Protein AF-A0A7C5MSM7-F1 (afdb_monomer)

Foldseek 3Di:
DDKDKDKAFWAWDWDQDPVGIDTDTDHIDMDIDDDDDPPDDDPVPPPD

Structure (mmCIF, N/CA/C/O backbone):
data_AF-A0A7C5MSM7-F1
#
_entry.id   AF-A0A7C5MSM7-F1
#
loop_
_atom_site.group_PDB
_atom_site.id
_atom_site.type_symbol
_atom_site.label_atom_id
_atom_site.label_alt_id
_atom_site.label_comp_id
_atom_site.label_asym_id
_atom_site.label_entity_id
_atom_site.label_seq_id
_atom_site.pdbx_PDB_ins_code
_atom_site.Cartn_x
_atom_site.Cartn_y
_atom_site.Cartn_z
_atom_site.occupancy
_atom_site.B_iso_or_equiv
_atom_site.auth_seq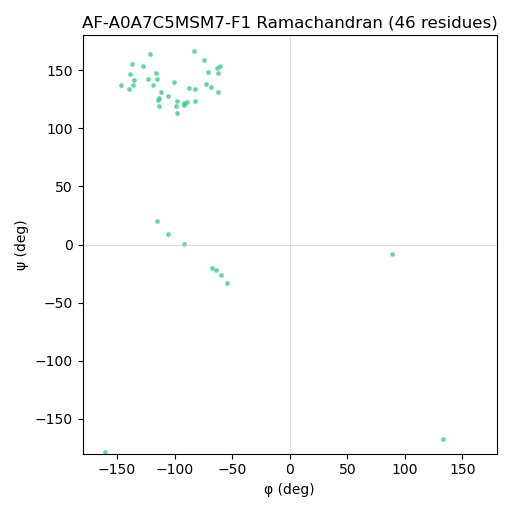_id
_atom_site.auth_comp_id
_atom_site.auth_asym_id
_atom_site.auth_atom_id
_atom_site.pdbx_PDB_model_num
ATOM 1 N N . LYS A 1 1 ? -21.321 -0.460 6.894 1.00 60.22 1 LYS A N 1
ATOM 2 C CA . LYS A 1 1 ? -20.007 -1.110 6.646 1.00 60.22 1 LYS A CA 1
ATOM 3 C C . LYS A 1 1 ? -19.600 -0.857 5.202 1.00 60.22 1 LYS A C 1
ATOM 5 O O . LYS A 1 1 ? -20.405 -1.130 4.324 1.00 60.22 1 LYS A O 1
ATOM 10 N N . GLY A 1 2 ? -18.414 -0.300 4.953 1.00 84.56 2 GLY A N 1
ATOM 11 C CA . GLY A 1 2 ? -17.999 0.090 3.604 1.00 84.56 2 GLY A CA 1
ATOM 12 C C . GLY A 1 2 ? -16.499 -0.071 3.396 1.00 84.56 2 GLY A C 1
ATOM 13 O O . GLY A 1 2 ? -15.706 0.288 4.266 1.00 84.56 2 GLY A O 1
ATOM 14 N N . VAL A 1 3 ? -16.129 -0.608 2.236 1.00 92.38 3 VAL A N 1
ATOM 15 C CA . VAL A 1 3 ? -14.741 -0.718 1.782 1.00 92.38 3 VAL A CA 1
ATOM 16 C C . VAL A 1 3 ? -14.585 0.171 0.560 1.00 92.38 3 VAL A C 1
ATOM 18 O O . VAL A 1 3 ? -15.317 0.027 -0.417 1.00 92.38 3 VAL A O 1
ATOM 21 N N . ARG A 1 4 ? -13.626 1.092 0.610 1.00 95.81 4 ARG A N 1
ATOM 22 C CA . ARG A 1 4 ? -13.235 1.918 -0.533 1.00 95.81 4 ARG A CA 1
ATOM 23 C C . ARG A 1 4 ? -11.906 1.413 -1.060 1.00 95.81 4 ARG A C 1
ATOM 25 O O . ARG A 1 4 ? -10.952 1.277 -0.301 1.00 95.81 4 ARG A O 1
ATOM 32 N N . THR A 1 5 ? -11.824 1.141 -2.354 1.00 96.38 5 THR A N 1
ATOM 33 C CA . THR A 1 5 ? -10.594 0.639 -2.978 1.00 96.38 5 THR A CA 1
ATOM 34 C C . THR A 1 5 ? -10.045 1.629 -3.985 1.00 96.38 5 TH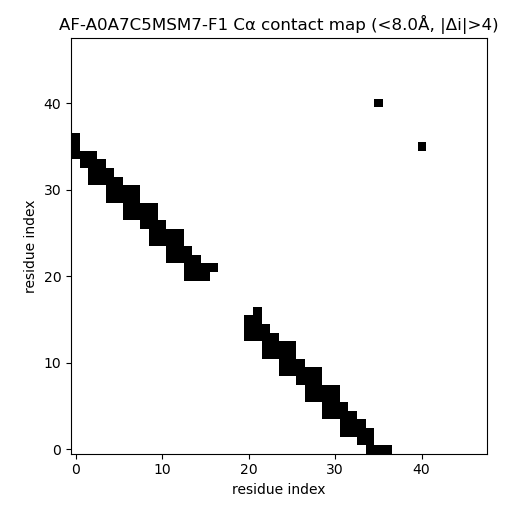R A C 1
ATOM 36 O O . THR A 1 5 ? -10.809 2.291 -4.681 1.00 96.38 5 THR A O 1
ATOM 39 N N . MET A 1 6 ? -8.725 1.667 -4.124 1.00 95.88 6 MET A N 1
ATOM 40 C CA . MET A 1 6 ? -8.047 2.408 -5.180 1.00 95.88 6 MET A CA 1
ATOM 41 C C . MET A 1 6 ? -6.882 1.597 -5.744 1.00 95.88 6 MET A C 1
ATOM 43 O O . MET A 1 6 ? -6.212 0.855 -5.024 1.00 95.88 6 MET A O 1
ATOM 47 N N . ILE A 1 7 ? -6.619 1.754 -7.038 1.00 96.38 7 ILE A N 1
ATOM 48 C CA . ILE A 1 7 ? -5.420 1.205 -7.672 1.00 96.38 7 ILE A CA 1
ATOM 49 C C . ILE A 1 7 ? -4.337 2.277 -7.611 1.00 96.38 7 ILE A C 1
ATOM 51 O O . ILE A 1 7 ? -4.516 3.381 -8.121 1.00 96.38 7 ILE A O 1
ATOM 55 N N . VAL A 1 8 ? -3.211 1.948 -6.985 1.00 96.75 8 VAL A N 1
ATOM 56 C CA . VAL A 1 8 ? -2.035 2.812 -6.933 1.00 96.75 8 VAL A CA 1
ATOM 57 C C . VAL A 1 8 ? -1.057 2.342 -7.994 1.00 96.75 8 VAL A C 1
ATOM 59 O O . VAL A 1 8 ? -0.582 1.202 -7.978 1.00 96.75 8 VAL A O 1
ATOM 62 N N . GLN A 1 9 ? -0.757 3.233 -8.934 1.00 96.44 9 GLN A N 1
ATOM 63 C CA . GLN A 1 9 ? 0.247 2.954 -9.946 1.00 96.44 9 GLN A CA 1
ATOM 64 C C . GLN A 1 9 ? 1.645 2.994 -9.329 1.00 96.44 9 GLN A C 1
ATOM 66 O O . GLN A 1 9 ? 1.969 3.879 -8.534 1.00 96.44 9 GLN A O 1
ATOM 71 N N . GLY A 1 10 ? 2.489 2.043 -9.720 1.00 95.19 10 GLY A N 1
ATOM 72 C CA . GLY A 1 10 ? 3.892 2.052 -9.344 1.00 95.19 10 GLY A CA 1
ATOM 73 C C . GLY A 1 10 ? 4.617 3.275 -9.903 1.00 95.19 10 GLY A C 1
ATOM 74 O O . GLY A 1 10 ? 4.248 3.821 -10.941 1.00 95.19 10 GLY A O 1
ATOM 75 N N . LYS A 1 11 ? 5.666 3.729 -9.221 1.00 95.44 11 LYS A N 1
ATOM 76 C CA . LYS A 1 11 ? 6.459 4.873 -9.686 1.00 95.44 11 LYS A CA 1
ATOM 77 C C . LYS A 1 11 ? 7.483 4.413 -10.717 1.00 95.44 11 LYS A C 1
ATOM 79 O O . LYS A 1 11 ? 8.180 3.423 -10.484 1.00 95.44 11 LYS A O 1
ATOM 84 N N . THR A 1 12 ? 7.591 5.142 -11.822 1.00 95.44 12 THR A N 1
ATOM 85 C CA . THR A 1 12 ? 8.692 4.969 -12.775 1.00 95.44 12 THR A CA 1
ATOM 86 C C . THR A 1 12 ? 9.984 5.439 -12.119 1.00 95.44 12 THR A C 1
ATOM 88 O O . THR A 1 12 ? 10.006 6.467 -11.440 1.00 95.44 12 THR A O 1
ATOM 91 N N . ARG A 1 13 ? 11.051 4.661 -12.269 1.00 92.88 13 ARG A N 1
ATOM 92 C CA . ARG A 1 13 ? 12.370 4.952 -11.719 1.00 92.88 13 ARG A CA 1
ATOM 93 C C . ARG A 1 13 ? 13.427 4.668 -12.771 1.00 92.88 13 ARG A C 1
ATOM 95 O O . ARG A 1 13 ? 13.393 3.637 -13.438 1.00 92.88 13 ARG A O 1
ATOM 102 N N . SER A 1 14 ? 14.385 5.570 -12.856 1.00 93.44 14 SER A N 1
ATOM 103 C CA . SER A 1 14 ? 15.550 5.455 -13.717 1.00 93.44 14 SER A CA 1
ATOM 104 C C . SER A 1 14 ? 16.812 5.566 -12.870 1.00 93.44 14 SER A C 1
ATOM 106 O O . SER A 1 14 ? 16.854 6.338 -11.908 1.00 93.44 14 SER A O 1
ATOM 108 N N . ARG A 1 15 ? 17.844 4.790 -13.195 1.00 92.50 15 ARG A N 1
ATOM 109 C CA . ARG A 1 15 ? 19.136 4.827 -12.507 1.00 92.50 15 ARG A CA 1
ATOM 110 C C . ARG A 1 15 ? 20.274 4.709 -13.512 1.00 92.50 15 ARG A C 1
ATOM 112 O O . ARG A 1 15 ? 20.277 3.816 -14.354 1.00 92.50 15 ARG A O 1
ATOM 119 N N . TYR A 1 16 ? 21.269 5.575 -13.357 1.00 92.38 16 TYR A N 1
ATOM 120 C CA . TYR A 1 16 ? 22.550 5.438 -14.037 1.00 92.38 16 TYR A CA 1
ATOM 121 C C . TYR A 1 16 ? 23.423 4.454 -13.265 1.00 92.38 16 TYR A C 1
ATOM 123 O O . TYR A 1 16 ? 23.647 4.602 -12.064 1.00 9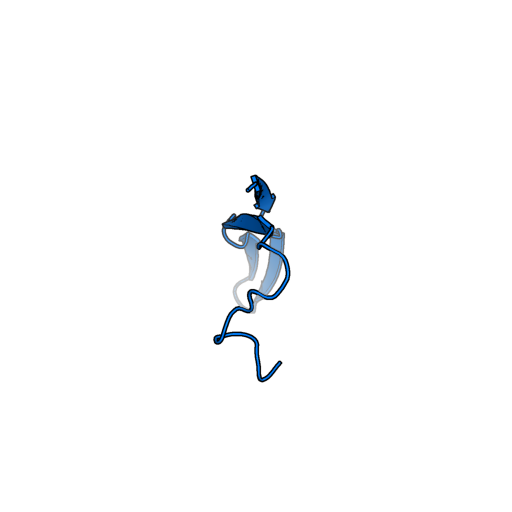2.38 16 TYR A O 1
ATOM 131 N N . THR A 1 17 ? 23.872 3.416 -13.953 1.00 90.38 17 THR A N 1
ATOM 132 C CA . THR A 1 17 ? 24.776 2.396 -13.424 1.00 90.38 17 THR A CA 1
ATOM 133 C C . THR A 1 17 ? 26.036 2.357 -14.275 1.00 90.38 17 THR A C 1
ATOM 135 O O . THR A 1 17 ? 26.055 2.877 -15.389 1.00 90.38 17 THR A O 1
ATOM 138 N N . ARG A 1 18 ? 27.103 1.731 -13.772 1.00 89.25 18 ARG A N 1
ATOM 139 C CA . ARG A 1 18 ? 28.385 1.659 -14.490 1.00 89.25 18 ARG A CA 1
ATOM 140 C C . ARG A 1 18 ? 28.277 0.973 -15.861 1.00 89.25 18 ARG A C 1
ATOM 142 O O . ARG A 1 18 ? 29.066 1.269 -16.745 1.00 89.25 18 ARG A O 1
ATOM 149 N N . THR A 1 19 ? 27.302 0.083 -16.035 1.00 86.62 19 THR A N 1
ATOM 150 C CA . THR A 1 19 ? 27.020 -0.635 -17.287 1.00 86.62 19 THR A CA 1
ATOM 151 C C . THR A 1 19 ? 25.995 0.069 -18.181 1.00 86.62 19 THR A C 1
ATOM 153 O O . THR A 1 19 ? 25.686 -0.442 -19.253 1.00 86.62 19 THR A O 1
ATOM 156 N N . GLY A 1 20 ? 25.465 1.227 -17.771 1.00 88.56 20 GLY A N 1
ATOM 157 C CA . GLY A 1 20 ? 24.531 2.024 -18.564 1.00 88.56 20 GLY A CA 1
ATOM 158 C C . GLY A 1 20 ? 23.302 2.512 -17.797 1.00 88.56 20 GLY A C 1
ATOM 159 O O . GLY A 1 20 ? 23.230 2.475 -16.563 1.00 88.56 20 GLY A O 1
ATOM 160 N N . PHE A 1 21 ? 22.322 2.999 -18.556 1.00 91.38 21 PHE A N 1
ATOM 161 C CA . PHE A 1 21 ? 21.070 3.548 -18.044 1.00 91.38 21 PHE A CA 1
ATOM 162 C C . PHE A 1 21 ? 20.010 2.454 -17.901 1.00 91.38 21 PHE A C 1
ATOM 164 O O . PHE A 1 21 ? 19.663 1.786 -18.873 1.00 91.38 21 PHE A O 1
ATOM 171 N N . ILE A 1 22 ? 19.485 2.279 -16.689 1.00 91.69 22 ILE A N 1
ATOM 172 C CA . ILE A 1 22 ? 18.463 1.277 -16.380 1.00 91.69 22 ILE A CA 1
ATOM 173 C C . ILE A 1 22 ? 17.164 1.990 -16.018 1.00 91.69 22 ILE A C 1
ATOM 175 O O . ILE A 1 22 ? 17.134 2.809 -15.097 1.00 91.69 22 ILE A O 1
ATOM 179 N N . ASN A 1 23 ? 16.083 1.622 -16.704 1.00 91.69 23 ASN A N 1
ATOM 180 C CA . ASN A 1 23 ? 14.730 2.095 -16.426 1.00 91.69 23 ASN A CA 1
ATOM 181 C C . ASN A 1 23 ? 13.841 0.951 -15.964 1.00 91.69 23 ASN A C 1
ATOM 183 O O . ASN A 1 23 ? 13.906 -0.158 -16.489 1.00 91.69 23 ASN A O 1
ATOM 187 N N . GLY A 1 24 ? 12.964 1.245 -15.013 1.00 92.56 24 GLY A N 1
ATOM 188 C CA . GLY A 1 24 ? 11.951 0.316 -14.542 1.00 92.56 24 GLY A CA 1
ATOM 189 C C . GLY A 1 24 ? 10.813 1.033 -13.830 1.00 92.56 24 GLY A C 1
ATOM 190 O O . GLY A 1 24 ? 10.786 2.258 -13.704 1.00 92.56 24 GLY A O 1
ATOM 191 N N . LYS A 1 25 ? 9.852 0.259 -13.338 1.00 94.94 25 LYS A N 1
ATOM 192 C CA . LYS A 1 25 ? 8.710 0.759 -12.571 1.00 94.94 25 LYS A CA 1
ATOM 193 C C . LYS A 1 25 ? 8.499 -0.146 -11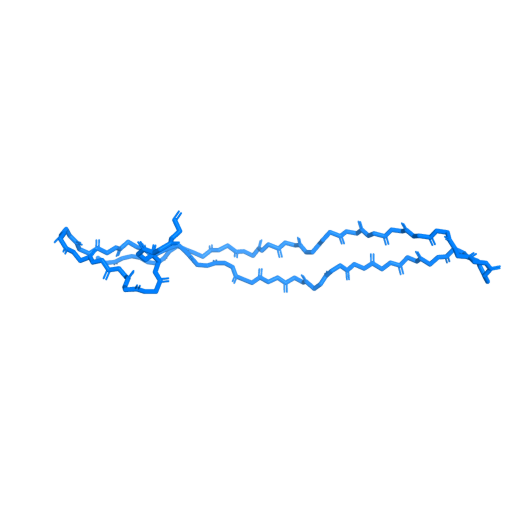.368 1.00 94.94 25 LYS A C 1
ATOM 195 O O . LYS A 1 25 ? 8.645 -1.360 -11.477 1.00 94.94 25 LYS A O 1
ATOM 200 N N . SER A 1 26 ? 8.148 0.430 -10.223 1.00 94.69 26 SE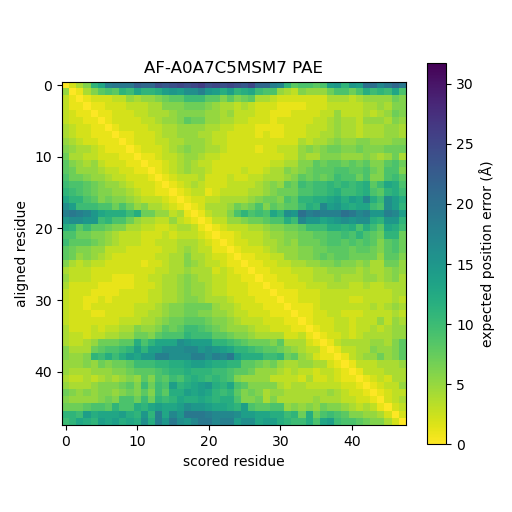R A N 1
ATOM 201 C CA . SER A 1 26 ? 7.626 -0.370 -9.111 1.00 94.69 26 SER A CA 1
ATOM 202 C C . SER A 1 26 ? 6.336 -1.093 -9.535 1.00 94.69 26 SER A C 1
ATOM 204 O O . SER A 1 26 ? 5.628 -0.597 -10.414 1.00 94.69 26 SER A O 1
ATOM 206 N N . PRO A 1 27 ? 5.992 -2.237 -8.928 1.00 94.94 27 PRO A N 1
ATOM 207 C CA . PRO A 1 27 ? 4.722 -2.892 -9.209 1.00 94.94 27 PRO A CA 1
ATOM 208 C C . PRO A 1 27 ? 3.544 -1.998 -8.805 1.00 94.94 27 PRO A C 1
ATOM 210 O O . PRO A 1 27 ? 3.621 -1.220 -7.848 1.00 94.94 27 PRO A O 1
ATOM 213 N N . ASN A 1 28 ? 2.442 -2.117 -9.544 1.00 96.56 28 ASN A N 1
ATOM 214 C CA . ASN A 1 28 ? 1.169 -1.542 -9.125 1.00 96.56 28 ASN A CA 1
ATOM 215 C C . ASN A 1 28 ? 0.633 -2.340 -7.931 1.00 96.56 28 ASN A C 1
ATOM 217 O O . ASN A 1 28 ? 0.821 -3.554 -7.859 1.00 96.56 28 ASN A O 1
ATOM 221 N N . PHE A 1 29 ? -0.092 -1.680 -7.036 1.00 96.50 29 PHE A N 1
ATOM 222 C CA . PHE A 1 29 ? -0.789 -2.361 -5.949 1.00 96.50 29 PHE A CA 1
ATOM 223 C C . PHE A 1 29 ? -2.190 -1.791 -5.760 1.00 96.50 29 PHE A C 1
ATOM 225 O O . PHE A 1 29 ? -2.481 -0.647 -6.115 1.00 96.50 29 PHE A O 1
ATOM 232 N N . LYS A 1 30 ? -3.083 -2.607 -5.202 1.00 96.56 30 LYS A N 1
ATOM 233 C CA . LYS A 1 30 ? -4.437 -2.187 -4.846 1.00 96.56 30 LYS A CA 1
ATOM 234 C C . LYS A 1 30 ? -4.464 -1.850 -3.358 1.00 96.56 30 LYS A C 1
ATOM 236 O O . LYS A 1 30 ? -4.096 -2.679 -2.534 1.00 96.56 30 LYS A O 1
ATOM 241 N N . LYS A 1 31 ? -4.881 -0.631 -3.023 1.00 95.69 31 LYS A N 1
ATOM 242 C CA . LYS A 1 31 ? -5.070 -0.165 -1.646 1.00 95.69 31 LYS A CA 1
ATOM 243 C C . LYS A 1 31 ? -6.553 -0.229 -1.290 1.00 95.69 31 LYS A C 1
ATOM 245 O O . LYS A 1 31 ? -7.395 0.144 -2.107 1.00 95.69 31 LYS A O 1
ATOM 250 N N . ALA A 1 32 ? -6.858 -0.656 -0.070 1.00 95.69 32 ALA A N 1
ATOM 251 C CA . ALA A 1 32 ? -8.201 -0.622 0.497 1.00 95.69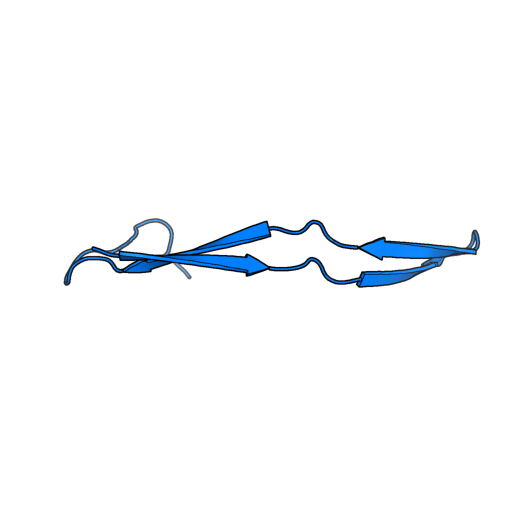 32 ALA A CA 1
ATOM 252 C C . ALA A 1 32 ? -8.220 0.258 1.754 1.00 95.69 32 ALA A C 1
ATOM 254 O O . ALA A 1 32 ? -7.309 0.195 2.574 1.00 95.69 32 ALA A O 1
ATOM 255 N N . ILE A 1 33 ? -9.257 1.080 1.878 1.00 92.62 33 ILE A N 1
ATOM 256 C CA . ILE A 1 33 ? -9.577 1.894 3.049 1.00 92.62 33 ILE A CA 1
ATOM 257 C C . ILE A 1 33 ? -10.885 1.341 3.604 1.00 92.62 33 ILE A C 1
ATOM 259 O O . ILE A 1 33 ? -11.902 1.321 2.903 1.00 92.62 33 ILE A O 1
ATOM 263 N N . VAL A 1 34 ? -10.849 0.873 4.847 1.00 91.81 34 VAL A N 1
ATOM 264 C CA . VAL A 1 34 ? -11.970 0.180 5.486 1.00 91.81 34 VAL A CA 1
ATOM 265 C C . VAL A 1 34 ? -12.520 1.051 6.604 1.00 91.81 34 VAL A C 1
ATOM 267 O O . VAL A 1 34 ? -11.762 1.562 7.423 1.00 91.81 34 VAL A O 1
ATOM 270 N N . SER A 1 35 ? -13.839 1.231 6.623 1.00 91.62 35 SER A N 1
ATOM 271 C CA . SER A 1 35 ? -14.531 1.880 7.736 1.00 91.62 35 SER A CA 1
ATOM 272 C C . SER A 1 35 ? -14.978 0.827 8.748 1.00 91.62 35 SER A C 1
ATOM 274 O O . SER A 1 35 ? -15.755 -0.069 8.398 1.00 91.62 35 SER A O 1
ATOM 276 N N . LEU A 1 36 ? -14.480 0.952 9.978 1.00 90.12 36 LEU A N 1
ATOM 277 C CA . LEU A 1 36 ? -1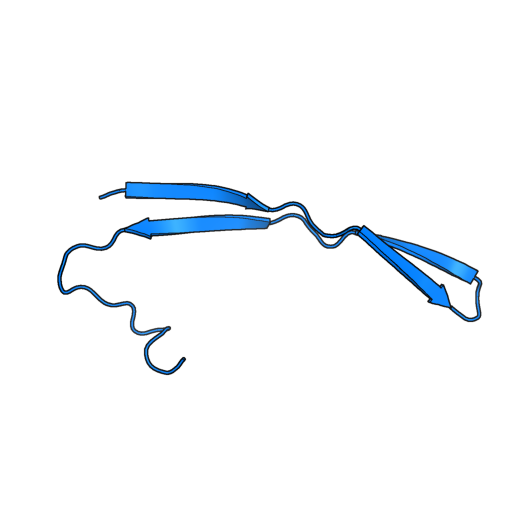4.885 0.142 11.126 1.00 90.12 36 LEU A CA 1
ATOM 278 C C . LEU A 1 36 ? -16.161 0.708 11.756 1.00 90.12 36 LEU A C 1
ATOM 280 O O . LEU A 1 36 ? -16.598 1.811 11.416 1.00 90.12 36 LEU A O 1
ATOM 284 N N . ILE A 1 37 ? -16.785 -0.084 12.622 1.00 89.25 37 ILE A N 1
ATOM 285 C CA . ILE A 1 37 ? -17.827 0.425 13.513 1.00 89.25 37 ILE A CA 1
ATOM 286 C C . ILE A 1 37 ? -17.178 1.241 14.634 1.00 89.25 37 ILE A C 1
ATOM 288 O O . ILE A 1 37 ? -15.985 1.108 14.901 1.00 89.25 37 ILE A O 1
ATOM 292 N N . GLU A 1 38 ? -17.957 2.111 15.264 1.00 83.12 38 GLU A N 1
ATOM 293 C CA . GLU A 1 38 ? -17.471 2.916 16.382 1.00 83.12 38 GLU A CA 1
ATOM 294 C C . GLU A 1 38 ? -17.047 2.007 17.546 1.00 83.12 38 GLU A C 1
ATOM 296 O O . GLU A 1 38 ? -17.777 1.089 17.916 1.00 83.12 38 GLU A O 1
ATOM 301 N N . GLY A 1 39 ? -15.850 2.250 18.088 1.00 84.25 39 GLY A N 1
ATOM 302 C CA . GLY A 1 39 ? -15.266 1.470 19.184 1.00 84.25 39 GLY A CA 1
ATOM 303 C C . GLY A 1 39 ? -14.437 0.247 18.768 1.00 84.25 39 GLY A C 1
ATOM 304 O O . GLY A 1 39 ? -13.765 -0.319 19.625 1.00 84.25 39 GLY A O 1
ATOM 305 N N . ASP A 1 40 ? -14.433 -0.136 17.485 1.00 87.44 40 ASP A N 1
ATOM 306 C CA . ASP A 1 40 ? -13.558 -1.202 16.976 1.00 87.44 40 ASP A CA 1
ATOM 307 C C . ASP A 1 40 ? -12.191 -0.649 16.556 1.00 87.44 40 ASP A C 1
ATOM 309 O O . ASP A 1 40 ? -12.088 0.322 15.802 1.00 87.44 40 ASP A O 1
ATOM 313 N N . GLU A 1 41 ? -11.131 -1.341 16.968 1.00 86.56 41 GLU A N 1
ATOM 314 C CA . GLU A 1 41 ? -9.746 -1.013 16.631 1.00 86.56 41 GLU A CA 1
ATOM 315 C C . GLU A 1 41 ? -9.008 -2.220 16.045 1.00 86.56 41 GLU A C 1
ATOM 317 O O . GLU A 1 41 ? -9.320 -3.379 16.325 1.00 86.56 41 GLU A O 1
ATOM 322 N N . ILE A 1 42 ? -7.987 -1.950 15.230 1.00 88.94 42 ILE A N 1
ATOM 323 C CA . ILE A 1 42 ? -7.143 -2.989 14.632 1.00 88.94 42 ILE A CA 1
ATOM 324 C C . ILE A 1 42 ? -5.873 -3.134 15.469 1.00 88.94 42 ILE A C 1
ATOM 326 O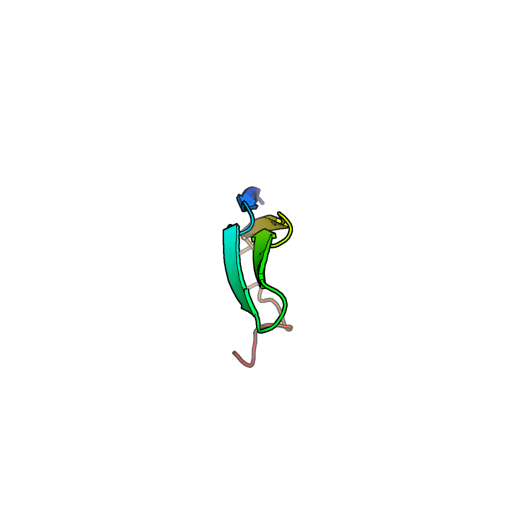 O . ILE A 1 42 ? -5.011 -2.257 15.467 1.00 88.94 42 ILE A O 1
ATOM 330 N N . ASP A 1 43 ? -5.732 -4.288 16.118 1.00 87.25 43 ASP A N 1
ATOM 331 C CA . ASP A 1 43 ? -4.618 -4.619 17.018 1.00 87.25 43 ASP A CA 1
ATOM 332 C C . ASP A 1 43 ? -3.226 -4.443 16.382 1.00 87.25 43 ASP A C 1
ATOM 334 O O . ASP A 1 43 ? -2.281 -3.992 17.025 1.00 87.25 43 ASP A O 1
ATOM 338 N N . PHE A 1 44 ? -3.116 -4.698 15.076 1.00 86.69 44 PHE A N 1
ATOM 339 C CA . PHE A 1 44 ? -1.863 -4.603 14.322 1.00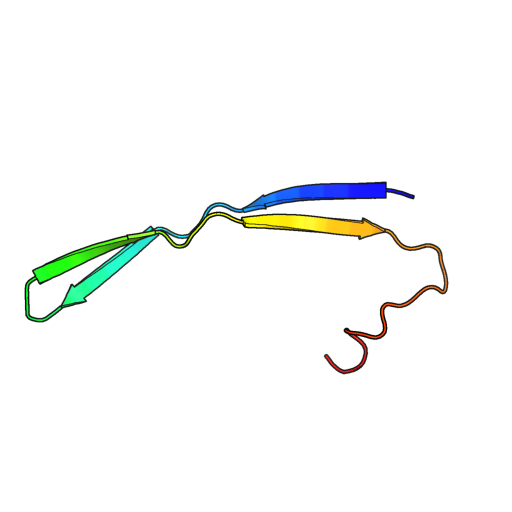 86.69 44 PHE A CA 1
ATOM 340 C C . PHE A 1 44 ? -1.272 -3.182 14.254 1.00 86.69 44 PHE A C 1
ATOM 342 O O . PHE A 1 44 ? -0.077 -3.025 14.011 1.00 86.69 44 PHE A O 1
ATOM 349 N N . TYR A 1 45 ? -2.088 -2.144 14.456 1.00 85.56 45 TYR A N 1
ATOM 350 C CA . TYR A 1 45 ? -1.667 -0.746 14.328 1.00 85.56 45 TYR A CA 1
ATOM 351 C C . TYR A 1 45 ? -1.506 -0.019 15.669 1.00 85.56 45 TYR A C 1
ATOM 353 O O . TYR A 1 45 ? -1.279 1.182 15.666 1.00 85.56 45 TYR A O 1
ATOM 361 N N . LYS A 1 46 ? -1.577 -0.717 16.811 1.00 80.81 46 LYS A N 1
ATOM 362 C CA . LYS A 1 46 ? -1.514 -0.087 18.145 1.00 80.81 46 LYS A CA 1
ATOM 363 C C . LYS A 1 46 ? -0.165 0.550 18.512 1.00 80.81 46 LYS A C 1
ATOM 365 O O . LYS A 1 46 ? -0.123 1.360 19.426 1.00 80.81 46 LYS A O 1
ATOM 370 N N . ASN A 1 47 ? 0.923 0.161 17.842 1.00 78.38 47 ASN A N 1
ATOM 371 C CA . ASN A 1 47 ? 2.300 0.574 18.170 1.00 78.38 47 ASN A CA 1
ATOM 372 C C . ASN A 1 47 ? 2.971 1.427 17.074 1.00 78.38 47 ASN A C 1
ATOM 374 O O . ASN A 1 47 ? 4.199 1.480 16.998 1.00 78.38 47 ASN A O 1
ATOM 378 N N . ILE A 1 48 ? 2.177 2.037 16.194 1.00 69.12 48 ILE A N 1
ATOM 379 C CA . ILE A 1 48 ? 2.613 3.071 15.243 1.00 69.12 48 ILE A CA 1
ATOM 380 C C . ILE A 1 48 ? 2.109 4.410 15.768 1.00 69.12 48 ILE A C 1
ATOM 382 O O . ILE A 1 48 ? 2.889 5.384 15.704 1.00 69.12 48 ILE A O 1
#

Solvent-accessible surface area (backbone atoms only — not comparable to full-atom values): 3316 Å² total; per-residue (Å²): 134,54,78,50,74,46,80,44,76,38,57,77,48,74,47,84,49,99,94,43,80,47,76,52,60,49,75,65,48,78,48,76,52,75,55,72,61,91,93,64,80,64,78,91,61,76,88,116

Secondary structure (DSSP, 8-state):
-EEEEEEEPPPEEEEEETTEEEEEEPPPEEEEEEEPPTT---GGGTT-

Sequence (48 aa):
KGVRTMIVQGKTRSRYTRTGFINGKSPNFKKAIVSLIEGDEIDFYKNI

Mean predicted aligned error: 5.81 Å

Radius of gyration: 18.42 Å; Cα contacts (8 Å, |Δi|>4): 57; chains: 1; bounding box: 48×10×38 Å

pLDDT: mean 90.28, std 7.03, range [60.22, 96.75]

Nearest PDB structures (foldseek):
  8a22-assembly1_Ar  TM=6.961E-01  e=6.338E-01  Polytomella magna
  2j9d-assembly2_F  TM=4.093E-01  e=2.657E+00  Methanocaldococcus jannaschii
  8pw4-assembly2_B  TM=3.535E-01  e=6.357E+00  Salasvirus phi29